Protein AF-A0A554MQ30-F1 (afdb_monomer_lite)

Sequence (61 aa):
MRPQLQILAKDCFYIALATYILYFIAELVYPGIILDYFDLNILLVAVVILGALSIVEAYKY

Radius of gyration: 13.96 Å; chains: 1; bounding box: 26×16×40 Å

pLDDT: mean 86.9, std 11.0, range [46.38, 96.5]

Foldseek 3Di:
DPVVVLVVLVVVLVVLVVVLVVVVVVCVVPPPPDVVPHDSVVSVVVNVVSVVVNVVVVVVD

Structure (mmCIF, N/CA/C/O backbone):
data_AF-A0A554MQ30-F1
#
_entry.id   AF-A0A554MQ30-F1
#
loop_
_atom_site.group_PDB
_atom_site.id
_atom_site.type_symbol
_atom_site.label_atom_id
_atom_site.label_alt_id
_atom_site.label_comp_id
_atom_site.label_asym_id
_atom_site.label_entity_id
_atom_site.label_seq_id
_atom_site.pdbx_PDB_ins_code
_atom_site.Cartn_x
_atom_site.Cartn_y
_atom_site.Cartn_z
_atom_site.occupancy
_atom_site.B_iso_or_equiv
_atom_site.auth_seq_id
_atom_site.auth_comp_id
_atom_site.auth_asym_id
_atom_site.auth_atom_id
_atom_site.pdbx_PDB_model_num
ATOM 1 N N . MET A 1 1 ? -11.336 -5.495 21.807 1.00 57.25 1 MET A N 1
ATOM 2 C CA . MET A 1 1 ? -10.102 -6.148 21.302 1.00 57.25 1 MET A CA 1
ATOM 3 C C . MET A 1 1 ? -8.890 -5.324 21.738 1.00 57.25 1 MET A C 1
ATOM 5 O O . MET A 1 1 ? -9.079 -4.203 22.189 1.00 57.25 1 MET A O 1
ATOM 9 N N . ARG A 1 2 ? -7.670 -5.886 21.748 1.00 66.25 2 ARG A N 1
ATOM 10 C CA . ARG A 1 2 ? -6.480 -5.197 22.291 1.00 66.25 2 ARG A CA 1
ATOM 11 C C . ARG A 1 2 ? -6.203 -3.919 21.472 1.00 66.25 2 ARG A C 1
ATOM 13 O O . ARG A 1 2 ? -6.104 -4.045 20.256 1.00 66.25 2 ARG A O 1
ATOM 20 N N . PRO A 1 3 ? -6.013 -2.738 22.091 1.00 72.38 3 PRO A N 1
ATOM 21 C CA . PRO A 1 3 ? -5.813 -1.458 21.383 1.00 72.38 3 PRO A CA 1
ATOM 22 C C . PRO A 1 3 ? -4.637 -1.478 20.389 1.00 72.38 3 PRO A C 1
ATOM 24 O O . PRO A 1 3 ? -4.619 -0.745 19.409 1.00 72.38 3 PRO A O 1
ATOM 27 N N . GLN A 1 4 ? -3.683 -2.383 20.602 1.00 80.19 4 GLN A N 1
ATOM 28 C CA . GLN A 1 4 ? -2.543 -2.644 19.722 1.00 80.19 4 GLN A CA 1
ATOM 29 C C . GLN A 1 4 ? -2.957 -3.106 18.314 1.00 80.19 4 GLN A C 1
ATOM 31 O O . GLN A 1 4 ? -2.304 -2.744 17.342 1.00 80.19 4 GLN A O 1
ATOM 36 N N . LEU A 1 5 ? -4.037 -3.887 18.192 1.00 79.06 5 LEU A N 1
ATOM 37 C CA . LEU A 1 5 ? -4.483 -4.425 16.905 1.00 79.06 5 LEU A CA 1
ATOM 38 C C . LEU A 1 5 ? -5.108 -3.338 16.022 1.00 79.06 5 LEU A C 1
ATOM 40 O O . LEU A 1 5 ? -4.875 -3.327 14.820 1.00 79.06 5 LEU A O 1
ATOM 44 N N . GLN A 1 6 ? -5.844 -2.398 16.623 1.00 78.69 6 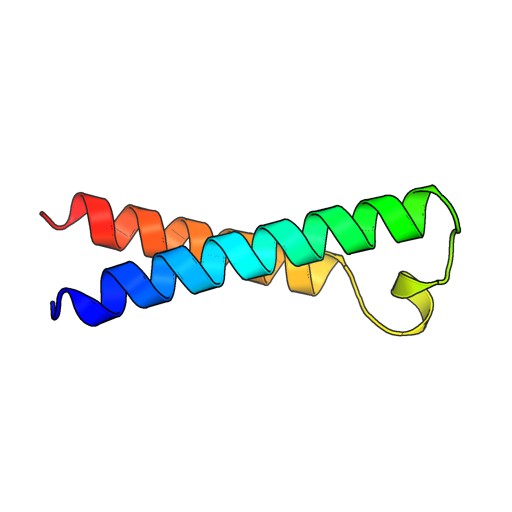GLN A N 1
ATOM 45 C CA . GLN A 1 6 ? -6.425 -1.256 15.911 1.00 78.69 6 GLN A CA 1
ATOM 46 C C . GLN A 1 6 ? -5.351 -0.322 15.361 1.00 78.69 6 GLN A C 1
ATOM 48 O O . GLN A 1 6 ? -5.434 0.102 14.210 1.00 78.69 6 GLN A O 1
ATOM 53 N N . ILE A 1 7 ? -4.333 -0.028 16.175 1.00 83.94 7 ILE A N 1
ATOM 54 C CA . ILE A 1 7 ? -3.191 0.791 15.755 1.00 83.94 7 ILE A CA 1
ATOM 55 C C . ILE A 1 7 ? -2.473 0.098 14.596 1.00 83.94 7 ILE A C 1
ATOM 57 O O . ILE A 1 7 ? -2.299 0.701 13.543 1.00 83.94 7 ILE A O 1
ATOM 61 N N . LEU A 1 8 ? -2.174 -1.196 14.739 1.00 85.62 8 LEU A N 1
ATOM 62 C CA . LEU A 1 8 ? -1.500 -1.963 13.695 1.00 85.62 8 LEU A CA 1
ATOM 63 C C . LEU A 1 8 ? -2.307 -2.014 12.389 1.00 85.62 8 LEU A C 1
ATOM 65 O O . LEU A 1 8 ? -1.748 -1.793 11.321 1.00 85.62 8 LEU A O 1
ATOM 69 N N . ALA A 1 9 ? -3.616 -2.272 12.453 1.00 83.88 9 ALA A N 1
ATOM 70 C CA . ALA A 1 9 ? -4.473 -2.313 11.267 1.00 83.88 9 ALA A CA 1
ATOM 71 C C . ALA A 1 9 ? -4.508 -0.960 10.540 1.00 83.88 9 ALA A C 1
ATOM 73 O O . ALA A 1 9 ? -4.456 -0.910 9.310 1.00 83.88 9 ALA A O 1
ATOM 74 N N . LYS A 1 10 ? -4.554 0.137 11.302 1.00 86.75 10 LYS A N 1
ATOM 75 C CA . LYS A 1 10 ? -4.548 1.503 10.777 1.00 86.75 10 LYS A CA 1
ATOM 76 C C . LYS A 1 10 ? -3.198 1.866 10.150 1.00 86.75 10 LYS A C 1
ATOM 78 O O . LYS A 1 10 ? -3.177 2.407 9.046 1.00 86.75 10 LYS A O 1
ATOM 83 N N . ASP A 1 11 ? -2.091 1.510 10.794 1.00 91.44 11 ASP A N 1
ATOM 84 C CA . ASP A 1 11 ? -0.743 1.727 10.261 1.00 91.44 11 ASP A CA 1
ATOM 85 C C . ASP A 1 11 ? -0.524 0.916 8.978 1.00 91.44 11 ASP A C 1
ATOM 87 O O . ASP A 1 11 ? -0.099 1.465 7.961 1.00 91.44 11 ASP A O 1
ATOM 91 N N . CYS A 1 12 ? -0.901 -0.368 8.975 1.00 90.94 12 CYS A N 1
ATOM 92 C CA . CYS A 1 12 ? -0.842 -1.216 7.784 1.00 90.94 12 CYS A CA 1
ATOM 93 C C . CYS A 1 12 ? -1.687 -0.654 6.635 1.00 90.94 12 CYS A C 1
ATOM 95 O O . CYS A 1 12 ? -1.231 -0.664 5.492 1.00 90.94 12 CYS A O 1
ATOM 97 N N . PHE A 1 13 ? -2.887 -0.141 6.921 1.00 92.38 13 PHE A N 1
ATOM 98 C CA . PHE A 1 13 ? -3.728 0.508 5.917 1.00 92.38 13 PHE A CA 1
ATOM 99 C C . PHE A 1 13 ? -3.036 1.725 5.294 1.00 92.38 13 PHE A C 1
ATOM 101 O O . PHE A 1 13 ? -2.943 1.806 4.069 1.00 92.38 13 PHE A O 1
ATOM 108 N N . TYR A 1 14 ? -2.519 2.650 6.108 1.00 93.56 14 TYR A N 1
ATOM 109 C CA . TYR A 1 14 ? -1.869 3.853 5.583 1.00 93.56 14 TYR A CA 1
ATOM 110 C C . TYR A 1 14 ? -0.587 3.544 4.818 1.00 93.56 14 TYR A C 1
ATOM 112 O O . TYR A 1 14 ? -0.345 4.168 3.786 1.00 93.56 14 TYR A O 1
ATOM 120 N N . ILE A 1 15 ? 0.204 2.572 5.277 1.00 95.25 15 ILE A N 1
ATOM 121 C CA . ILE A 1 15 ? 1.399 2.122 4.558 1.00 95.25 15 ILE A CA 1
ATOM 122 C C . ILE A 1 15 ? 0.998 1.547 3.198 1.00 95.25 15 ILE A C 1
ATOM 124 O O . ILE A 1 15 ? 1.520 1.994 2.181 1.00 95.25 15 ILE A O 1
ATOM 128 N N . ALA A 1 16 ? 0.037 0.619 3.156 1.00 94.31 16 ALA A N 1
ATOM 129 C CA . ALA A 1 16 ? -0.413 0.013 1.906 1.00 94.31 16 ALA A CA 1
ATOM 130 C C . ALA A 1 16 ? -0.988 1.058 0.935 1.00 94.31 16 ALA A C 1
ATOM 132 O O . ALA A 1 16 ? -0.684 1.027 -0.258 1.00 94.31 16 ALA A O 1
ATOM 133 N N . LEU A 1 17 ? -1.776 2.012 1.444 1.00 95.38 17 LEU A N 1
ATOM 134 C CA . LEU A 1 17 ? -2.340 3.103 0.650 1.00 95.38 17 LEU A CA 1
ATOM 135 C C . LEU A 1 17 ? -1.240 4.005 0.081 1.00 95.38 17 LEU A C 1
ATOM 137 O O . LEU A 1 17 ? -1.272 4.340 -1.102 1.00 95.38 17 LEU A O 1
ATOM 141 N N . ALA A 1 18 ? -0.256 4.377 0.901 1.00 96.50 18 ALA A N 1
ATOM 142 C CA . ALA A 1 18 ? 0.871 5.185 0.459 1.00 96.50 18 ALA A CA 1
ATOM 143 C C . ALA A 1 18 ? 1.692 4.454 -0.612 1.00 96.50 18 ALA A C 1
ATOM 145 O O . ALA A 1 18 ? 1.995 5.040 -1.649 1.00 96.50 18 ALA A O 1
ATOM 146 N N . THR A 1 19 ? 1.995 3.169 -0.409 1.00 95.62 19 THR A N 1
ATOM 147 C CA . THR A 1 19 ? 2.692 2.344 -1.406 1.00 95.62 19 THR A CA 1
ATOM 148 C C . THR A 1 19 ? 1.905 2.264 -2.709 1.00 95.62 19 THR A C 1
ATOM 150 O O . THR A 1 19 ? 2.487 2.461 -3.772 1.00 95.62 19 THR A O 1
ATOM 153 N N . TYR A 1 20 ? 0.587 2.050 -2.640 1.00 95.31 20 TYR A N 1
ATOM 154 C CA . TYR A 1 20 ? -0.268 2.021 -3.825 1.00 95.31 20 TYR A CA 1
ATOM 155 C C . TYR A 1 20 ? -0.201 3.337 -4.600 1.00 95.31 20 TYR A C 1
ATOM 157 O O . TYR A 1 20 ? 0.031 3.322 -5.804 1.00 95.31 20 TYR A O 1
ATOM 165 N N . ILE A 1 21 ? -0.349 4.475 -3.915 1.00 95.62 21 ILE A N 1
ATOM 166 C CA .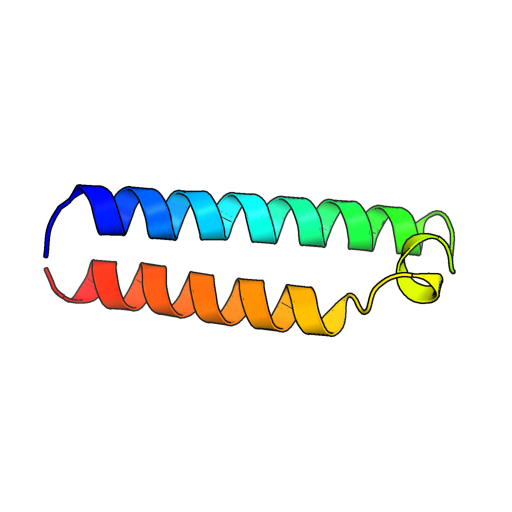 ILE A 1 21 ? -0.293 5.798 -4.547 1.00 95.62 21 ILE A CA 1
ATOM 167 C C . ILE A 1 21 ? 1.073 6.026 -5.198 1.00 95.62 21 ILE A C 1
ATOM 169 O O . ILE A 1 21 ? 1.134 6.468 -6.343 1.00 95.62 21 ILE A O 1
ATOM 173 N N . LEU A 1 22 ? 2.165 5.706 -4.501 1.00 95.81 22 LEU A N 1
ATOM 174 C CA . LEU A 1 22 ? 3.516 5.870 -5.038 1.00 95.81 22 LEU A CA 1
ATOM 175 C C . LEU A 1 22 ? 3.741 5.009 -6.281 1.00 95.81 22 LEU A C 1
ATOM 177 O O . LEU A 1 22 ? 4.270 5.504 -7.273 1.00 95.81 22 LEU A O 1
ATOM 181 N N . TYR A 1 23 ? 3.323 3.745 -6.246 1.00 94.44 23 TYR A N 1
ATOM 182 C CA . TYR A 1 23 ? 3.481 2.841 -7.382 1.00 94.44 23 TYR A CA 1
ATOM 183 C C . TYR A 1 23 ? 2.579 3.233 -8.550 1.00 94.44 23 TYR A C 1
ATOM 185 O O . TYR A 1 23 ? 3.020 3.212 -9.693 1.00 94.44 23 TYR A O 1
ATOM 193 N N . PHE A 1 24 ? 1.353 3.671 -8.274 1.00 94.06 24 PHE A N 1
ATOM 194 C CA . PHE A 1 24 ? 0.450 4.185 -9.295 1.00 94.06 24 PHE A CA 1
ATOM 195 C C . PHE A 1 24 ? 1.011 5.443 -9.974 1.00 94.06 24 PHE A C 1
ATOM 197 O O . PHE A 1 24 ? 0.978 5.550 -11.197 1.00 94.06 24 PHE A O 1
ATOM 204 N N . ILE A 1 25 ? 1.574 6.380 -9.203 1.00 95.38 25 ILE A N 1
ATOM 205 C CA . ILE A 1 25 ? 2.239 7.569 -9.756 1.00 95.38 25 ILE A CA 1
ATOM 206 C C . ILE A 1 25 ? 3.471 7.164 -10.572 1.00 95.38 25 ILE A C 1
ATOM 208 O O . ILE A 1 25 ? 3.663 7.690 -11.666 1.00 95.38 25 ILE A O 1
ATOM 212 N N . ALA A 1 26 ? 4.293 6.239 -10.070 1.00 93.50 26 ALA A N 1
ATOM 213 C CA . ALA A 1 26 ? 5.469 5.754 -10.790 1.00 93.50 26 ALA A CA 1
ATOM 214 C C . ALA A 1 26 ? 5.088 5.127 -12.141 1.00 93.50 26 ALA A C 1
ATOM 216 O O . ALA A 1 26 ? 5.701 5.457 -13.152 1.00 93.50 26 ALA A O 1
ATOM 217 N N . GLU A 1 27 ? 4.035 4.311 -12.164 1.00 92.62 27 GLU A N 1
ATOM 218 C CA . GLU A 1 27 ? 3.486 3.695 -13.375 1.00 92.62 27 GLU A CA 1
ATOM 219 C C . GLU A 1 27 ? 2.918 4.739 -14.354 1.00 92.62 27 GLU A C 1
ATOM 221 O O . GLU A 1 27 ? 3.065 4.611 -15.566 1.00 92.62 27 GLU A O 1
ATOM 226 N N . LEU A 1 28 ? 2.312 5.816 -13.843 1.00 92.81 28 LEU A N 1
ATOM 227 C CA . LEU A 1 28 ? 1.799 6.910 -14.671 1.00 92.81 28 LEU A CA 1
ATOM 228 C C . LEU A 1 28 ? 2.924 7.733 -15.317 1.00 92.81 28 LEU A C 1
ATOM 230 O O . LEU A 1 28 ? 2.782 8.195 -16.449 1.00 92.81 28 LEU A O 1
ATOM 234 N N . VAL A 1 29 ? 4.031 7.934 -14.598 1.00 95.56 29 VAL A N 1
ATOM 235 C CA . VAL A 1 29 ? 5.212 8.647 -15.108 1.00 95.56 29 VAL A CA 1
ATOM 236 C C . VAL A 1 29 ? 5.996 7.774 -16.086 1.00 95.56 29 VAL A C 1
ATOM 238 O O . VAL A 1 29 ? 6.490 8.276 -17.096 1.00 95.56 29 VAL A O 1
ATOM 241 N N . TYR A 1 30 ? 6.112 6.480 -15.796 1.00 93.19 30 TYR A N 1
ATOM 242 C CA . TYR A 1 30 ? 6.829 5.526 -16.624 1.00 93.19 30 TYR A CA 1
ATOM 243 C C . TYR A 1 30 ? 6.049 4.204 -16.707 1.00 93.19 30 TYR A C 1
ATOM 245 O O . TYR A 1 30 ? 6.173 3.348 -15.823 1.00 93.19 30 TYR A O 1
ATOM 253 N N . PRO A 1 31 ? 5.264 4.024 -17.782 1.00 90.88 31 PRO A N 1
ATOM 254 C CA . PRO A 1 31 ? 4.491 2.807 -17.992 1.00 90.88 31 PRO A CA 1
ATOM 255 C C . PRO A 1 31 ? 5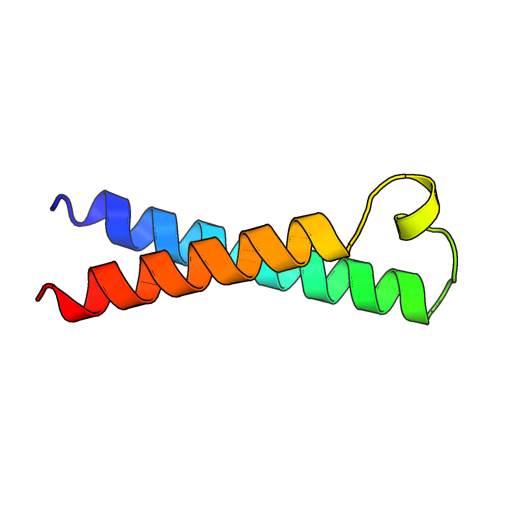.397 1.572 -18.062 1.00 90.88 31 PRO A C 1
ATOM 257 O O . PRO A 1 31 ? 6.429 1.591 -18.737 1.00 90.88 31 PRO A O 1
ATOM 260 N N . GLY A 1 32 ? 5.006 0.502 -17.378 1.00 89.12 32 GLY A N 1
ATOM 261 C CA . GLY A 1 32 ? 5.694 -0.786 -17.305 1.00 89.12 32 GLY A CA 1
ATOM 262 C C . GLY A 1 32 ? 6.631 -0.952 -16.105 1.00 89.12 32 GLY A C 1
ATOM 263 O O . GLY A 1 32 ? 6.939 -2.083 -15.747 1.00 89.12 32 GLY A O 1
ATOM 264 N N . ILE A 1 33 ? 7.065 0.118 -15.419 1.00 90.25 33 ILE A N 1
ATOM 265 C CA . ILE A 1 33 ? 8.041 -0.025 -14.315 1.00 90.25 33 ILE A CA 1
ATOM 266 C C . ILE A 1 33 ? 7.506 -0.872 -13.159 1.00 90.25 33 ILE A C 1
ATOM 268 O O . ILE A 1 33 ? 8.272 -1.635 -12.568 1.00 90.25 33 ILE A O 1
ATOM 272 N N . ILE A 1 34 ? 6.227 -0.728 -12.811 1.00 89.12 34 ILE A N 1
ATOM 273 C CA . ILE A 1 34 ? 5.615 -1.506 -11.734 1.00 89.12 34 ILE A CA 1
ATOM 274 C C . ILE A 1 34 ? 4.873 -2.703 -12.319 1.00 89.12 34 ILE A C 1
ATOM 276 O O . ILE A 1 34 ? 5.065 -3.818 -11.831 1.00 89.12 34 ILE A O 1
ATOM 280 N N . LEU A 1 35 ? 4.061 -2.495 -13.362 1.00 86.75 35 LEU A N 1
ATOM 281 C CA . LEU A 1 35 ? 3.190 -3.545 -13.904 1.00 86.75 35 LEU A CA 1
ATOM 282 C C . LEU A 1 35 ? 3.945 -4.753 -14.483 1.00 86.75 35 LEU A C 1
ATOM 284 O O . LEU A 1 35 ? 3.393 -5.852 -14.462 1.00 86.75 35 LEU A O 1
ATOM 288 N N . ASP A 1 36 ? 5.202 -4.597 -14.913 1.00 89.88 36 ASP A N 1
ATOM 289 C CA . ASP A 1 36 ? 6.021 -5.725 -15.387 1.00 89.88 36 ASP A CA 1
ATOM 290 C C . ASP A 1 36 ? 6.425 -6.693 -14.257 1.00 89.88 36 ASP A C 1
ATOM 292 O O . ASP A 1 36 ? 6.757 -7.852 -14.515 1.00 89.88 36 ASP A O 1
ATOM 296 N N . TYR A 1 37 ? 6.389 -6.241 -12.999 1.00 89.31 37 TYR A N 1
ATOM 297 C CA . TYR A 1 37 ? 6.830 -7.016 -11.832 1.00 89.31 37 TYR A CA 1
ATOM 298 C C . TYR A 1 37 ? 5.714 -7.285 -10.826 1.00 89.31 37 TYR A C 1
ATOM 300 O O . TYR A 1 37 ? 5.805 -8.232 -10.040 1.00 89.31 37 TYR A O 1
ATOM 308 N N . PHE A 1 38 ? 4.685 -6.439 -10.797 1.00 89.00 38 PHE A N 1
ATOM 309 C CA . PHE A 1 38 ? 3.694 -6.455 -9.739 1.00 89.00 38 PHE A CA 1
ATOM 310 C C . PHE A 1 38 ? 2.344 -5.881 -10.187 1.00 89.00 38 PHE A C 1
ATOM 312 O O . PHE A 1 38 ? 2.252 -4.765 -10.694 1.00 89.00 38 PHE A O 1
ATOM 319 N N . ASP A 1 39 ? 1.268 -6.626 -9.929 1.00 91.81 39 ASP A N 1
ATOM 320 C CA . ASP A 1 39 ? -0.088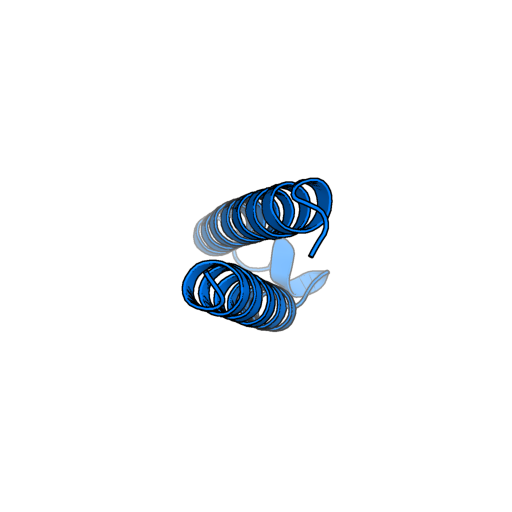 -6.192 -10.257 1.00 91.81 39 ASP A CA 1
ATOM 321 C C . ASP A 1 39 ? -0.610 -5.184 -9.221 1.00 91.81 39 ASP A C 1
ATOM 323 O O . ASP A 1 39 ? -0.958 -5.523 -8.083 1.00 91.81 39 ASP A O 1
ATOM 327 N N . LEU A 1 40 ? -0.707 -3.925 -9.648 1.00 91.62 40 LEU A N 1
ATOM 328 C CA . LEU A 1 40 ? -1.252 -2.823 -8.857 1.00 91.62 40 LEU A CA 1
ATOM 329 C C . LEU A 1 40 ? -2.678 -3.088 -8.354 1.00 91.62 40 LEU A C 1
ATOM 331 O O . LEU A 1 40 ? -3.036 -2.612 -7.273 1.00 91.62 40 LEU A O 1
ATOM 335 N N . ASN A 1 41 ? -3.484 -3.872 -9.076 1.00 93.44 41 ASN A N 1
ATOM 336 C CA . ASN A 1 41 ? -4.853 -4.184 -8.666 1.00 93.44 41 ASN A CA 1
ATOM 337 C C . ASN A 1 41 ? -4.882 -5.073 -7.419 1.00 93.44 41 ASN A C 1
ATOM 339 O O . ASN A 1 41 ? -5.753 -4.905 -6.566 1.00 93.44 41 ASN A O 1
ATOM 343 N N . ILE A 1 42 ? -3.911 -5.978 -7.263 1.00 93.25 42 ILE A N 1
ATOM 344 C CA . ILE A 1 42 ? -3.805 -6.828 -6.068 1.00 93.25 42 ILE A CA 1
ATOM 345 C C . ILE A 1 42 ? -3.513 -5.963 -4.837 1.00 93.25 42 ILE A C 1
ATOM 347 O O . ILE A 1 42 ? -4.132 -6.142 -3.785 1.00 93.25 42 ILE A O 1
ATOM 351 N N . LEU A 1 43 ? -2.617 -4.982 -4.971 1.00 93.50 43 LEU A N 1
ATOM 352 C CA . LEU A 1 43 ? -2.331 -4.034 -3.894 1.00 93.50 43 LEU A CA 1
ATOM 353 C C . LEU A 1 43 ? -3.530 -3.138 -3.588 1.00 93.50 43 LEU A C 1
ATOM 355 O O . LEU A 1 43 ? -3.821 -2.911 -2.416 1.00 93.50 43 LEU A O 1
ATOM 359 N N . LEU A 1 44 ? -4.277 -2.701 -4.605 1.00 94.00 44 LEU A N 1
ATOM 360 C CA . LEU A 1 44 ? -5.523 -1.964 -4.400 1.00 94.00 44 LEU A CA 1
ATOM 361 C C . LEU A 1 44 ? -6.542 -2.783 -3.596 1.00 94.00 44 LEU A C 1
ATOM 363 O O . LEU A 1 44 ? -7.130 -2.269 -2.645 1.00 94.00 44 LEU A O 1
ATOM 367 N N . VAL A 1 45 ? -6.721 -4.065 -3.926 1.00 95.38 45 VAL A N 1
ATOM 368 C CA . VAL A 1 45 ? -7.602 -4.969 -3.169 1.00 95.38 45 VAL A CA 1
ATOM 369 C C . VAL A 1 45 ? -7.144 -5.078 -1.713 1.00 95.38 45 VAL A C 1
ATOM 371 O O . VAL A 1 45 ? -7.971 -4.975 -0.804 1.00 95.38 45 VAL A O 1
ATOM 374 N N . ALA A 1 46 ? -5.838 -5.212 -1.466 1.00 91.94 46 ALA A N 1
ATOM 375 C CA . ALA A 1 46 ? -5.295 -5.248 -0.109 1.00 91.94 46 ALA A CA 1
ATOM 376 C C . ALA A 1 46 ? -5.575 -3.946 0.665 1.00 91.94 46 ALA A C 1
ATOM 378 O O . ALA A 1 46 ? -6.000 -4.000 1.821 1.00 91.94 46 ALA A O 1
ATOM 379 N N 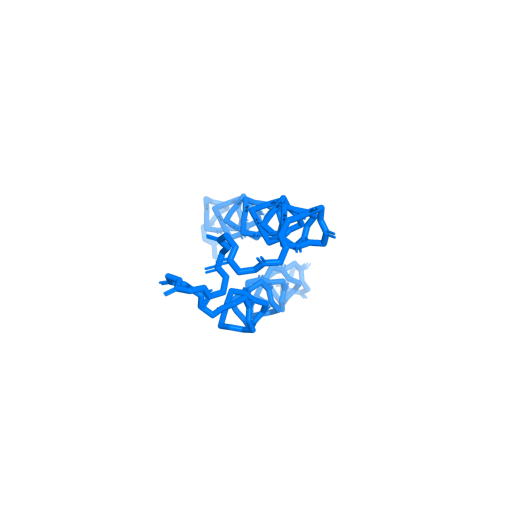. VAL A 1 47 ? -5.414 -2.783 0.023 1.00 94.56 47 VAL A N 1
ATOM 380 C CA . VAL A 1 47 ? -5.745 -1.469 0.602 1.00 94.56 47 VAL A CA 1
ATOM 381 C C . VAL A 1 47 ? -7.224 -1.385 0.974 1.00 94.56 47 VAL A C 1
ATOM 383 O O . VAL A 1 47 ? -7.550 -0.956 2.081 1.00 94.56 47 VAL A O 1
ATOM 386 N N . VAL A 1 48 ? -8.123 -1.827 0.091 1.00 94.75 48 VAL A N 1
ATOM 387 C CA . VAL A 1 48 ? -9.572 -1.816 0.348 1.00 94.75 48 VAL A CA 1
ATOM 388 C C . VAL A 1 48 ? -9.932 -2.720 1.530 1.00 94.75 48 VAL A C 1
ATOM 390 O O . VAL A 1 48 ? -10.692 -2.301 2.404 1.00 94.75 48 VAL A O 1
ATOM 393 N N . ILE A 1 49 ? -9.362 -3.927 1.604 1.00 93.12 49 ILE A N 1
ATOM 394 C CA . ILE A 1 49 ? -9.605 -4.862 2.713 1.00 93.12 49 ILE A CA 1
ATOM 395 C C . ILE A 1 49 ? -9.097 -4.281 4.037 1.00 93.12 49 ILE A C 1
ATOM 397 O O . ILE A 1 49 ? -9.833 -4.277 5.025 1.00 93.12 49 ILE A O 1
ATOM 401 N N . LEU A 1 50 ? -7.869 -3.755 4.068 1.00 90.25 50 LEU A N 1
ATOM 402 C CA . LEU A 1 50 ? -7.299 -3.131 5.267 1.00 90.25 50 LEU A CA 1
ATOM 403 C C . LEU A 1 50 ? -8.108 -1.902 5.704 1.00 90.25 50 LEU A C 1
ATOM 405 O O . LEU A 1 50 ? -8.359 -1.721 6.896 1.00 90.25 50 LEU A O 1
ATOM 409 N N . GLY A 1 51 ? -8.582 -1.105 4.745 1.00 89.00 51 GLY A N 1
ATOM 410 C CA . GLY A 1 51 ? -9.468 0.029 4.992 1.00 89.00 51 GLY A CA 1
ATOM 411 C C . GLY A 1 51 ? -10.782 -0.409 5.631 1.00 89.00 51 GLY A C 1
ATOM 412 O O . GLY A 1 51 ? -11.142 0.094 6.696 1.00 89.00 51 GLY A O 1
ATOM 413 N N . ALA A 1 52 ? -11.456 -1.403 5.047 1.00 89.38 52 ALA A N 1
ATOM 414 C CA . ALA A 1 52 ? -12.689 -1.964 5.593 1.00 89.38 52 ALA A CA 1
ATOM 415 C C . ALA A 1 52 ? -12.491 -2.518 7.014 1.00 89.38 52 ALA A C 1
ATOM 417 O O . ALA A 1 52 ? -13.291 -2.224 7.902 1.00 89.38 52 ALA A O 1
ATOM 418 N N . LEU A 1 53 ? -11.401 -3.252 7.260 1.00 86.44 53 LEU A N 1
ATOM 419 C CA . LEU A 1 53 ? -11.067 -3.770 8.589 1.00 86.44 53 LEU A CA 1
ATOM 420 C C . LEU A 1 53 ? -10.831 -2.644 9.601 1.00 86.44 53 LEU A C 1
ATOM 422 O O . LEU A 1 53 ? -11.363 -2.709 10.708 1.00 86.44 53 LEU A O 1
ATOM 426 N N . SER A 1 54 ? -10.103 -1.590 9.216 1.00 83.38 54 SER A N 1
ATOM 427 C CA . SER A 1 54 ? -9.850 -0.438 10.091 1.00 83.38 54 SER A CA 1
ATOM 428 C C . SER A 1 54 ? -11.138 0.291 10.500 1.00 83.38 54 SER A C 1
ATOM 430 O O . SER A 1 54 ? -11.265 0.723 11.645 1.00 83.38 54 SER A O 1
ATOM 432 N N . ILE A 1 55 ? -12.122 0.375 9.596 1.00 82.62 55 ILE A N 1
ATOM 433 C CA . ILE A 1 55 ? -13.419 1.014 9.853 1.00 82.62 55 ILE A CA 1
ATOM 434 C C . ILE A 1 55 ? -14.298 0.113 10.725 1.00 82.62 55 ILE A C 1
ATOM 436 O O . ILE A 1 55 ? -14.868 0.580 11.708 1.00 82.62 55 ILE A O 1
ATOM 440 N N . VAL A 1 56 ? -14.400 -1.181 10.408 1.00 80.31 56 VAL A N 1
ATOM 441 C CA . VAL A 1 56 ? -15.202 -2.140 11.191 1.00 80.31 56 VAL A CA 1
ATOM 442 C C . VAL A 1 56 ? -14.694 -2.244 12.631 1.00 80.31 56 VAL A C 1
ATOM 444 O O . VAL A 1 56 ? -15.492 -2.321 13.565 1.00 80.31 56 VAL A O 1
ATOM 447 N N . GLU A 1 57 ? -13.378 -2.216 12.828 1.00 69.81 57 GLU A N 1
ATOM 448 C CA . GLU A 1 57 ? -12.763 -2.144 14.155 1.00 69.81 57 GLU A CA 1
ATOM 449 C C . GLU A 1 57 ? -13.110 -0.839 14.893 1.00 69.81 57 GLU A C 1
ATOM 451 O O . GLU A 1 57 ? -13.302 -0.874 16.109 1.00 69.81 57 GLU A O 1
ATOM 456 N N . ALA A 1 58 ? -13.223 0.289 14.184 1.00 64.81 58 ALA A N 1
ATOM 457 C CA . ALA A 1 58 ? -13.583 1.581 14.770 1.00 64.81 58 ALA A CA 1
ATOM 458 C C . ALA A 1 58 ? -15.065 1.669 15.185 1.00 64.81 58 ALA A C 1
ATOM 460 O O . ALA A 1 58 ? -15.360 2.298 16.193 1.00 64.81 58 ALA A O 1
ATOM 461 N N . TYR A 1 59 ? -15.982 1.022 14.452 1.00 61.16 59 TYR A N 1
ATOM 462 C CA . TYR A 1 59 ? -17.429 1.010 14.748 1.00 61.16 59 TYR A CA 1
ATOM 463 C C . TYR A 1 59 ? -17.853 0.013 15.840 1.00 61.16 59 TYR A C 1
ATOM 465 O O . TYR A 1 59 ? -19.000 0.032 16.281 1.00 61.16 59 TYR A O 1
ATOM 473 N N . LYS A 1 60 ? -16.967 -0.900 16.260 1.00 57.75 60 LYS A N 1
ATOM 474 C CA . LYS A 1 60 ? -17.244 -1.871 17.338 1.0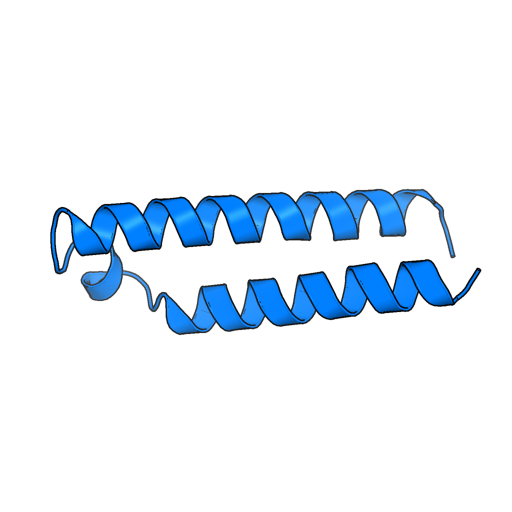0 57.75 60 LYS A CA 1
ATOM 475 C C . LYS A 1 60 ? -17.117 -1.284 18.757 1.00 57.75 60 LYS A C 1
ATOM 477 O O . LYS A 1 60 ? -17.244 -2.041 19.721 1.00 57.75 60 LYS A O 1
ATOM 482 N N . TYR A 1 61 ? -16.869 0.016 18.879 1.00 46.38 61 TYR A N 1
ATOM 483 C CA . TYR A 1 61 ? -16.761 0.791 20.118 1.00 46.38 61 TYR A CA 1
ATOM 484 C C . TYR A 1 61 ? -17.673 2.015 20.051 1.00 46.38 61 TYR A C 1
ATOM 486 O O . TYR A 1 61 ? -18.038 2.504 21.143 1.00 46.38 61 TYR A O 1
#

Secondary structure (DSSP, 8-state):
--HHHHHHHHHHHHHHHHHHHHHHHHHHHSTTTTTTT--HHHHHHHHHHHHHHHHHHHHT-